Protein AF-A0A2W4QTG9-F1 (afdb_monomer)

Mean predicted aligned error: 7.55 Å

Nearest PDB structures (foldseek):
  7luh-assembly1_A  TM=6.895E-01  e=1.373E-02  Burkholderia pseudomallei K96243
  3l9s-assembly1_A  TM=7.097E-01  e=3.099E-02  Salmonella enterica subsp. enterica serovar Typhimurium str. SL1344
  4mcu-assembly2_B  TM=6.396E-01  e=2.456E-02  Klebsiella pneumoniae 342
  4od7-assembly2_B  TM=7.013E-01  e=4.393E-02  Proteus mirabilis HI4320
  6dxn-assembly3_C  TM=6.655E-01  e=5.543E-02  Klebsiella pneumoniae

Solvent-accessible surface area (backbone atoms only — not comparable to full-atom values): 7351 Å² total; per-residue (Å²): 132,87,69,66,69,50,53,37,33,48,33,52,90,70,60,71,87,73,36,71,64,56,60,53,49,48,53,54,44,38,75,76,54,65,58,53,81,41,81,32,36,37,45,90,40,96,58,62,53,37,28,53,50,42,38,52,35,51,49,25,46,78,72,74,33,28,68,48,32,51,52,36,55,64,76,37,53,65,42,46,72,69,65,39,60,65,62,48,33,46,73,28,71,47,78,59,58,65,64,46,54,53,39,58,70,28,68,67,46,54,49,51,44,51,48,30,31,50,57,42,44,76,75,66,56,85,62,58,78,41,116

Structure (mmCIF, N/CA/C/O backbone):
data_AF-A0A2W4QTG9-F1
#
_entry.id   AF-A0A2W4QTG9-F1
#
loop_
_atom_site.group_PDB
_atom_site.id
_atom_site.type_symbol
_atom_site.label_atom_id
_atom_site.label_alt_id
_atom_site.label_comp_id
_atom_site.label_asym_id
_atom_site.label_entity_id
_atom_site.label_seq_id
_atom_site.pdbx_PDB_ins_code
_atom_site.Cartn_x
_atom_site.Cartn_y
_atom_site.Cartn_z
_atom_site.occupancy
_atom_site.B_iso_or_equiv
_atom_site.auth_seq_id
_atom_site.auth_comp_id
_atom_site.auth_asym_id
_atom_site.auth_atom_id
_atom_site.pdbx_PDB_model_num
ATOM 1 N N . MET A 1 1 ? 8.533 -29.031 -7.596 1.00 38.28 1 MET A N 1
ATOM 2 C CA . MET A 1 1 ? 9.530 -28.054 -7.102 1.00 38.28 1 MET A CA 1
ATOM 3 C C . MET A 1 1 ? 9.109 -26.678 -7.591 1.00 38.28 1 MET A C 1
ATOM 5 O O . MET A 1 1 ? 9.340 -26.377 -8.753 1.00 38.28 1 MET A O 1
ATOM 9 N N . MET A 1 2 ? 8.441 -25.887 -6.748 1.00 31.41 2 MET A N 1
ATOM 10 C CA . MET A 1 2 ? 8.113 -24.489 -7.058 1.00 31.41 2 MET A CA 1
ATOM 11 C C . MET A 1 2 ? 9.432 -23.713 -7.087 1.00 31.41 2 MET A C 1
ATOM 13 O O . MET A 1 2 ? 10.175 -23.733 -6.106 1.00 31.41 2 MET A O 1
ATOM 17 N N . ARG A 1 3 ? 9.789 -23.139 -8.236 1.00 40.78 3 ARG A N 1
ATOM 18 C CA . ARG A 1 3 ? 11.045 -22.409 -8.419 1.00 40.78 3 ARG A CA 1
ATOM 19 C C . ARG A 1 3 ? 10.738 -20.941 -8.695 1.00 40.78 3 ARG A C 1
ATOM 21 O O . ARG A 1 3 ? 10.173 -20.626 -9.730 1.00 40.78 3 ARG A O 1
ATOM 28 N N . VAL A 1 4 ? 11.246 -20.113 -7.782 1.00 38.97 4 VAL A N 1
ATOM 29 C CA . VAL A 1 4 ? 11.533 -18.674 -7.888 1.00 38.97 4 VAL A CA 1
ATOM 30 C C . VAL A 1 4 ? 10.331 -17.729 -7.767 1.00 38.97 4 VAL A C 1
ATOM 32 O O . VAL A 1 4 ? 9.362 -17.788 -8.512 1.00 38.97 4 VAL A O 1
ATOM 35 N N . ALA A 1 5 ? 10.460 -16.850 -6.772 1.00 36.78 5 ALA A N 1
ATOM 36 C CA . ALA A 1 5 ? 9.629 -15.692 -6.501 1.00 36.78 5 ALA A CA 1
ATOM 37 C C . ALA A 1 5 ? 9.847 -14.617 -7.570 1.00 36.78 5 ALA A C 1
ATOM 39 O O . ALA A 1 5 ? 10.982 -14.181 -7.766 1.00 36.78 5 ALA A O 1
ATOM 40 N N . ALA A 1 6 ? 8.778 -14.162 -8.218 1.00 37.72 6 ALA A N 1
ATOM 41 C CA . ALA A 1 6 ? 8.822 -12.897 -8.942 1.00 37.72 6 ALA A CA 1
ATOM 42 C C . ALA A 1 6 ? 8.715 -11.771 -7.905 1.00 37.72 6 ALA A C 1
ATOM 44 O O . ALA A 1 6 ? 7.728 -11.691 -7.167 1.00 37.72 6 ALA A O 1
ATOM 45 N N . TRP A 1 7 ? 9.759 -10.949 -7.810 1.00 35.59 7 TRP A N 1
ATOM 46 C CA . TRP A 1 7 ? 9.822 -9.811 -6.900 1.00 35.59 7 TRP A CA 1
ATOM 47 C C . TRP A 1 7 ? 9.114 -8.638 -7.554 1.00 35.59 7 TRP A C 1
ATOM 49 O O . TRP A 1 7 ? 9.686 -7.970 -8.406 1.00 35.59 7 TRP A O 1
ATOM 59 N N . ARG A 1 8 ? 7.871 -8.366 -7.163 1.00 49.25 8 ARG A N 1
ATOM 60 C CA . ARG A 1 8 ? 7.148 -7.207 -7.681 1.00 49.25 8 ARG A CA 1
ATOM 61 C C . ARG A 1 8 ? 7.293 -6.049 -6.711 1.00 49.25 8 ARG A C 1
ATOM 63 O O . ARG A 1 8 ? 6.605 -5.979 -5.695 1.00 49.25 8 ARG A O 1
ATOM 70 N N . CYS A 1 9 ? 8.210 -5.141 -7.027 1.00 43.31 9 CYS A N 1
ATOM 71 C CA . CYS A 1 9 ? 8.432 -3.935 -6.241 1.00 43.31 9 CYS A CA 1
ATOM 72 C C . CYS A 1 9 ? 7.404 -2.871 -6.646 1.00 43.31 9 CYS A C 1
ATOM 74 O O . CYS A 1 9 ? 7.487 -2.314 -7.746 1.00 43.31 9 CYS A O 1
ATOM 76 N N . TRP A 1 10 ? 6.389 -2.636 -5.810 1.00 45.94 10 TRP A N 1
ATOM 77 C CA . TRP A 1 10 ? 5.271 -1.762 -6.148 1.00 45.94 10 TRP A CA 1
ATOM 78 C C . TRP A 1 10 ? 5.221 -0.513 -5.267 1.00 45.94 10 TRP A C 1
ATOM 80 O O . TRP A 1 10 ? 5.019 -0.592 -4.057 1.00 45.94 10 TRP A O 1
ATOM 90 N N . ALA A 1 11 ? 5.385 0.647 -5.907 1.00 38.66 11 ALA A N 1
ATOM 91 C CA . ALA A 1 11 ? 4.771 1.904 -5.497 1.00 38.66 11 ALA A CA 1
ATOM 92 C C . ALA A 1 11 ? 4.853 2.933 -6.625 1.00 38.66 11 ALA A C 1
ATOM 94 O O . ALA A 1 11 ? 5.756 3.765 -6.708 1.00 38.66 11 ALA A O 1
ATOM 95 N N . SER A 1 12 ? 3.891 2.866 -7.526 1.00 37.62 12 SER A N 1
ATOM 96 C CA . SER A 1 12 ? 3.331 4.066 -8.131 1.00 37.62 12 SER A CA 1
ATOM 97 C C . SER A 1 12 ? 2.003 3.661 -8.754 1.00 37.62 12 SER A C 1
ATOM 99 O O . SER A 1 12 ? 1.943 2.760 -9.591 1.00 37.62 12 SER A O 1
ATOM 101 N N . CYS A 1 13 ? 0.941 4.356 -8.346 1.00 39.44 13 CYS A N 1
ATOM 102 C CA . CYS A 1 13 ? -0.446 4.249 -8.819 1.00 39.44 13 CYS A CA 1
ATOM 103 C C . CYS A 1 13 ? -0.594 4.357 -10.364 1.00 39.44 13 CYS A C 1
ATOM 105 O O . CYS A 1 13 ? -1.676 4.222 -10.921 1.00 39.44 13 CYS A O 1
ATOM 107 N N . HIS A 1 14 ? 0.503 4.574 -11.096 1.00 38.50 14 HIS A N 1
ATOM 108 C CA . HIS A 1 14 ? 0.529 4.758 -12.542 1.00 38.50 14 HIS A CA 1
ATOM 109 C C . HIS A 1 14 ? 0.679 3.474 -13.374 1.00 38.50 14 HIS A C 1
ATOM 111 O O . HIS A 1 14 ? 0.471 3.524 -14.582 1.00 38.50 14 HIS A O 1
ATOM 117 N N . THR A 1 15 ? 1.060 2.328 -12.796 1.00 47.34 15 THR A N 1
ATOM 118 C CA . THR A 1 15 ? 1.736 1.293 -13.610 1.00 47.34 15 THR A CA 1
ATOM 119 C C . THR A 1 15 ? 0.995 -0.026 -13.841 1.00 47.34 15 THR A C 1
ATOM 121 O O . THR A 1 15 ? 1.463 -0.818 -14.652 1.00 47.34 15 THR A O 1
ATOM 124 N N . SER A 1 16 ? -0.188 -0.273 -13.264 1.00 40.81 16 SER A N 1
ATOM 125 C CA . SER A 1 16 ? -1.021 -1.418 -13.706 1.00 40.81 16 SER A CA 1
ATOM 126 C C . SER A 1 16 ? -1.936 -1.074 -14.882 1.00 40.81 16 SER A C 1
ATOM 128 O O . SER A 1 16 ? -2.209 -1.936 -15.714 1.00 40.81 16 SER A O 1
ATOM 130 N N . ARG A 1 17 ? -2.355 0.194 -15.016 1.00 44.06 17 ARG A N 1
ATOM 131 C CA . ARG A 1 17 ? -3.209 0.641 -16.127 1.00 44.06 17 ARG A CA 1
ATOM 132 C C . ARG A 1 17 ? -2.456 0.760 -17.455 1.00 44.06 17 ARG A C 1
ATOM 134 O O . ARG A 1 17 ? -3.075 1.003 -18.484 1.00 44.06 17 ARG A O 1
ATOM 141 N N . HIS A 1 18 ? -1.132 0.605 -17.450 1.00 44.16 18 HIS A N 1
ATOM 142 C CA . HIS A 1 18 ? -0.298 0.763 -18.644 1.00 44.16 18 HIS A CA 1
ATOM 143 C C . HIS A 1 18 ? 0.142 -0.544 -19.303 1.00 44.16 18 HIS A C 1
ATOM 145 O O . HIS A 1 18 ? 0.819 -0.492 -20.326 1.00 44.16 18 HIS A O 1
ATOM 151 N N . SER A 1 19 ? -0.260 -1.717 -18.802 1.00 44.47 19 SER A N 1
ATOM 152 C CA . SER A 1 19 ? 0.027 -2.975 -19.509 1.00 44.47 19 SER A CA 1
ATOM 153 C C . SER A 1 19 ? -1.009 -4.065 -19.199 1.00 44.47 19 SER A C 1
ATOM 155 O O . SER A 1 19 ? -0.689 -5.017 -18.486 1.00 44.47 19 SER A O 1
ATOM 157 N N . PRO A 1 20 ? -2.243 -3.985 -19.738 1.00 51.97 20 PRO A N 1
ATOM 158 C CA . PRO A 1 20 ? -3.167 -5.130 -19.756 1.00 51.97 20 PRO A CA 1
ATOM 159 C C . PRO A 1 20 ? -2.498 -6.405 -20.305 1.00 51.97 20 PRO A C 1
ATOM 161 O O . PRO A 1 20 ? -2.776 -7.507 -19.826 1.00 51.97 20 PRO A O 1
ATOM 164 N N . ASP A 1 21 ? -1.532 -6.239 -21.210 1.00 55.94 21 ASP A N 1
ATOM 165 C CA . ASP A 1 21 ? -0.685 -7.312 -21.729 1.00 55.94 21 ASP A CA 1
ATOM 166 C C . ASP A 1 21 ? 0.182 -7.971 -20.650 1.00 55.94 21 ASP A C 1
ATOM 168 O O . ASP A 1 21 ? 0.297 -9.191 -20.644 1.00 55.94 21 ASP A O 1
ATOM 172 N N . ALA A 1 22 ? 0.719 -7.218 -19.685 1.00 58.69 22 ALA A N 1
ATOM 173 C CA . ALA A 1 22 ? 1.541 -7.779 -18.611 1.00 58.69 22 ALA A CA 1
ATOM 174 C C . ALA A 1 22 ? 0.709 -8.649 -17.657 1.00 58.69 22 ALA A C 1
ATOM 176 O O . ALA A 1 22 ? 1.136 -9.736 -17.279 1.00 58.69 22 ALA A O 1
ATOM 177 N N . ALA A 1 23 ? -0.508 -8.220 -17.304 1.00 61.28 23 ALA A N 1
ATOM 178 C CA . ALA A 1 23 ? -1.408 -9.028 -16.478 1.00 61.28 23 ALA A CA 1
ATOM 179 C C . ALA A 1 23 ? -1.869 -10.301 -17.211 1.00 61.28 23 ALA A C 1
ATOM 181 O O . ALA A 1 23 ? -1.959 -11.371 -16.608 1.00 61.28 23 ALA A O 1
ATOM 182 N N . ALA A 1 24 ? -2.141 -10.204 -18.516 1.00 62.81 24 ALA A N 1
ATOM 183 C CA . ALA A 1 24 ? -2.482 -11.360 -19.340 1.00 62.81 24 ALA A CA 1
ATOM 184 C C . ALA A 1 24 ? -1.294 -12.321 -19.512 1.00 62.81 24 ALA A C 1
ATOM 186 O O . ALA A 1 24 ? -1.474 -13.532 -19.412 1.00 62.81 24 ALA A O 1
ATOM 187 N N . GLN A 1 25 ? -0.085 -11.793 -19.715 1.00 63.81 25 GLN A N 1
ATOM 188 C CA . GLN A 1 25 ? 1.147 -12.577 -19.796 1.00 63.81 25 GLN A CA 1
ATOM 189 C C . GLN A 1 25 ? 1.446 -13.297 -18.484 1.00 63.81 25 GLN A C 1
ATOM 191 O O . GLN A 1 25 ? 1.780 -14.475 -18.522 1.00 63.81 25 GLN A O 1
ATOM 196 N N . LEU A 1 26 ? 1.278 -12.635 -17.337 1.00 64.88 26 LEU A N 1
ATOM 197 C CA . LEU A 1 26 ? 1.485 -13.260 -16.030 1.00 64.88 26 LEU A CA 1
ATOM 198 C C . LEU A 1 26 ? 0.525 -14.427 -15.801 1.00 64.88 26 LEU A C 1
ATOM 200 O O . LEU A 1 26 ? 0.987 -15.507 -15.459 1.00 64.88 26 LEU A O 1
ATOM 204 N N . ARG A 1 27 ? -0.774 -14.253 -16.089 1.00 66.62 27 ARG A N 1
ATOM 205 C CA . ARG A 1 27 ? -1.750 -15.355 -16.007 1.00 66.62 27 ARG A CA 1
ATOM 206 C C . ARG A 1 27 ? -1.356 -16.534 -16.894 1.00 66.62 27 ARG A C 1
ATOM 208 O O . ARG A 1 27 ? -1.375 -17.673 -16.454 1.00 66.62 27 ARG A O 1
ATOM 215 N N . ARG A 1 28 ? -0.929 -16.248 -18.127 1.00 67.62 28 ARG A N 1
ATOM 216 C CA . ARG A 1 28 ? -0.474 -17.278 -19.068 1.00 67.62 28 ARG A CA 1
ATOM 217 C C . ARG A 1 28 ? 0.759 -18.024 -18.552 1.00 67.62 28 ARG A C 1
ATOM 219 O O . ARG A 1 28 ? 0.855 -19.233 -18.708 1.00 67.62 28 ARG A O 1
ATOM 226 N N . LEU A 1 29 ? 1.698 -17.302 -17.941 1.00 68.06 29 LEU A N 1
ATOM 227 C CA . LEU A 1 29 ? 2.892 -17.894 -17.347 1.00 68.06 29 LEU A CA 1
ATOM 228 C C . LEU A 1 29 ? 2.551 -18.730 -16.105 1.00 68.06 29 LEU A C 1
ATOM 230 O O . LEU A 1 29 ? 3.171 -19.774 -15.924 1.00 68.06 29 LEU A O 1
ATOM 234 N N . ASP A 1 30 ? 1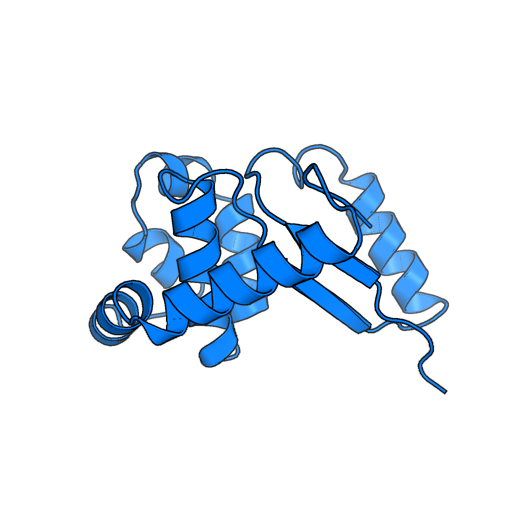.589 -18.303 -15.280 1.00 69.31 30 ASP A N 1
ATOM 235 C CA . ASP A 1 30 ? 1.119 -19.064 -14.113 1.00 69.31 30 ASP A CA 1
ATOM 236 C C . ASP A 1 30 ? 0.475 -20.392 -14.538 1.00 69.31 30 ASP A C 1
ATOM 238 O O . ASP A 1 30 ? 0.732 -21.422 -13.910 1.00 69.31 30 ASP A O 1
ATOM 242 N N . ASP A 1 31 ? -0.297 -20.383 -15.633 1.00 74.50 31 ASP A N 1
ATOM 243 C CA . ASP A 1 31 ? -0.920 -21.581 -16.214 1.00 74.50 31 ASP A CA 1
ATOM 244 C C . ASP A 1 31 ? 0.128 -22.584 -16.731 1.00 74.50 31 ASP A C 1
ATOM 246 O O . ASP A 1 31 ? -0.031 -23.798 -16.588 1.00 74.50 31 ASP A O 1
ATOM 250 N N . GLU A 1 32 ? 1.216 -22.093 -17.334 1.00 75.62 32 GLU A N 1
ATOM 251 C CA . GLU A 1 32 ? 2.290 -22.934 -17.875 1.00 75.62 32 GLU A CA 1
ATOM 252 C C . GLU A 1 32 ? 3.247 -23.443 -16.788 1.00 75.62 32 GLU A C 1
ATOM 254 O O . GLU A 1 32 ? 3.712 -24.587 -16.837 1.00 75.62 32 GLU A O 1
ATOM 259 N N . ARG A 1 33 ? 3.587 -22.586 -15.819 1.00 74.19 33 ARG A N 1
ATOM 260 C CA . ARG A 1 33 ? 4.480 -22.887 -14.695 1.00 74.19 33 ARG A CA 1
ATOM 261 C C . ARG A 1 33 ? 4.090 -22.025 -13.492 1.00 74.19 33 ARG A C 1
ATOM 263 O O . ARG A 1 33 ? 4.526 -20.880 -13.438 1.00 74.19 33 ARG A O 1
ATOM 270 N N . PRO A 1 34 ? 3.388 -22.563 -12.486 1.00 71.94 34 PRO A N 1
ATOM 271 C CA . PRO A 1 34 ? 2.948 -21.759 -11.353 1.00 71.94 34 PRO A CA 1
ATOM 272 C C . PRO A 1 34 ? 4.146 -21.196 -10.577 1.00 71.94 34 PRO A C 1
ATOM 274 O O . PRO A 1 34 ? 5.027 -21.947 -10.134 1.00 71.94 34 PRO A O 1
ATOM 277 N N . PHE A 1 35 ? 4.170 -19.874 -10.402 1.00 71.56 35 PHE A N 1
ATOM 278 C CA . PHE A 1 35 ? 5.133 -19.165 -9.561 1.00 71.56 35 PHE A CA 1
ATOM 279 C C . PHE A 1 35 ? 4.435 -18.524 -8.362 1.00 71.56 35 PHE A C 1
ATOM 281 O O . PHE A 1 35 ? 3.225 -18.322 -8.333 1.00 71.56 35 PHE A O 1
ATOM 288 N N . VAL A 1 36 ? 5.217 -18.228 -7.322 1.00 74.25 36 VAL A N 1
ATOM 289 C CA . VAL A 1 36 ? 4.728 -17.438 -6.188 1.00 74.25 36 VAL A CA 1
ATOM 290 C C . VAL A 1 36 ? 5.002 -15.976 -6.486 1.00 74.25 36 VAL A C 1
ATOM 292 O O . VAL A 1 36 ? 6.136 -15.594 -6.788 1.00 74.25 36 VAL A O 1
ATOM 295 N N . HIS A 1 37 ? 3.961 -15.159 -6.380 1.00 74.94 37 HIS A N 1
ATOM 296 C CA . HIS A 1 37 ? 4.063 -13.717 -6.544 1.00 74.94 37 HIS A CA 1
ATOM 297 C C . HIS A 1 37 ? 4.371 -13.119 -5.176 1.00 74.94 37 HIS A C 1
ATOM 299 O O . HIS A 1 37 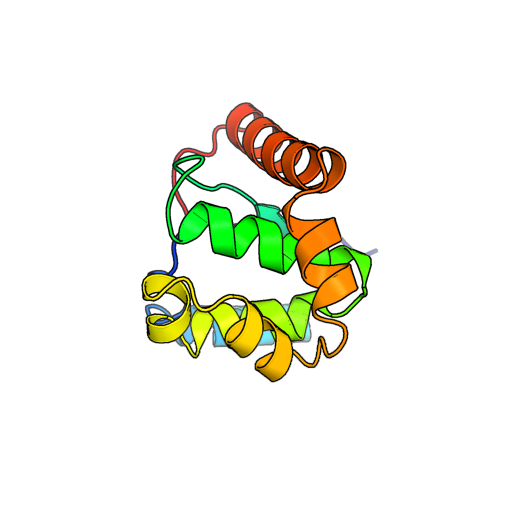? 3.611 -13.307 -4.226 1.00 74.94 37 HIS A O 1
ATOM 305 N N . LEU A 1 38 ? 5.500 -12.420 -5.067 1.00 81.31 38 LEU A N 1
ATOM 306 C CA . LEU A 1 38 ? 5.876 -11.691 -3.861 1.00 81.31 38 LEU A CA 1
ATOM 307 C C . LEU A 1 38 ? 5.774 -10.197 -4.137 1.00 81.31 38 LEU A C 1
ATOM 309 O O . LEU A 1 38 ? 6.448 -9.658 -5.015 1.00 81.31 38 LEU A O 1
ATOM 313 N N . PHE A 1 39 ? 4.917 -9.534 -3.368 1.00 83.38 39 PHE A N 1
ATOM 314 C CA . PHE A 1 39 ? 4.723 -8.096 -3.445 1.00 83.38 39 PHE A CA 1
ATOM 315 C C . PHE A 1 39 ? 5.594 -7.412 -2.399 1.00 83.38 39 PHE A C 1
ATOM 317 O O . PHE A 1 39 ? 5.492 -7.692 -1.207 1.00 83.38 39 PHE A O 1
ATOM 324 N N . VAL A 1 40 ? 6.448 -6.503 -2.861 1.00 89.81 40 VAL A N 1
ATOM 325 C CA . VAL A 1 40 ? 7.362 -5.732 -2.020 1.00 89.81 40 VAL A CA 1
ATOM 326 C C . VAL A 1 40 ? 6.987 -4.264 -2.138 1.00 89.81 40 VAL A C 1
ATOM 328 O O . VAL A 1 40 ? 6.954 -3.706 -3.235 1.00 89.81 40 VAL A O 1
ATOM 331 N N . HIS A 1 41 ? 6.675 -3.634 -1.010 1.00 92.50 41 HIS A N 1
ATOM 332 C CA . HIS A 1 41 ? 6.344 -2.211 -0.967 1.00 92.50 41 HIS A CA 1
ATOM 333 C C . HIS A 1 41 ? 7.594 -1.373 -1.245 1.00 92.50 41 HIS A C 1
ATOM 335 O O . HIS A 1 41 ? 8.643 -1.623 -0.656 1.00 92.50 41 HIS A O 1
ATOM 341 N N . PHE A 1 42 ? 7.486 -0.378 -2.127 1.00 92.81 42 PHE A N 1
ATOM 342 C CA . PHE A 1 42 ? 8.604 0.531 -2.418 1.00 92.81 42 PHE A CA 1
ATOM 343 C C . PHE A 1 42 ? 8.176 1.984 -2.641 1.00 92.81 42 PHE A C 1
ATOM 345 O O . PHE A 1 42 ? 8.474 2.559 -3.690 1.00 92.81 42 PHE A O 1
ATOM 352 N N . PRO A 1 43 ? 7.423 2.599 -1.711 1.00 91.31 43 PRO A N 1
ATOM 353 C CA . PRO A 1 43 ? 7.038 4.001 -1.831 1.00 91.31 43 PRO A CA 1
ATOM 354 C C . PRO A 1 43 ? 8.264 4.901 -2.005 1.00 91.31 43 PRO A C 1
ATOM 356 O O . PRO A 1 43 ? 9.183 4.882 -1.191 1.00 91.31 43 PRO A O 1
ATOM 359 N N . LEU A 1 44 ? 8.258 5.716 -3.067 1.00 87.44 44 LEU A N 1
ATOM 360 C CA . LEU A 1 44 ? 9.352 6.648 -3.382 1.00 87.44 44 LEU A CA 1
ATOM 361 C C . LEU A 1 44 ? 9.455 7.806 -2.368 1.00 87.44 44 LEU A C 1
ATOM 363 O O . LEU A 1 44 ? 10.485 8.470 -2.285 1.00 87.44 44 LEU A O 1
ATOM 367 N N . SER A 1 45 ? 8.398 8.040 -1.587 1.00 90.06 45 SER A N 1
ATOM 368 C CA . SER A 1 45 ? 8.328 9.011 -0.493 1.00 90.06 45 SER A CA 1
ATOM 369 C C . SER A 1 45 ? 7.508 8.450 0.669 1.00 90.06 45 SER A C 1
ATOM 371 O O . SER A 1 45 ? 6.562 7.698 0.457 1.00 90.06 45 SER A O 1
ATOM 373 N N . LYS A 1 46 ? 7.802 8.883 1.903 1.00 89.56 46 LYS A N 1
ATOM 374 C CA . LYS A 1 46 ? 6.988 8.581 3.104 1.00 89.56 46 LYS A CA 1
ATOM 375 C C . LYS A 1 46 ? 5.703 9.420 3.216 1.00 89.56 46 LYS A C 1
ATOM 377 O O . LYS 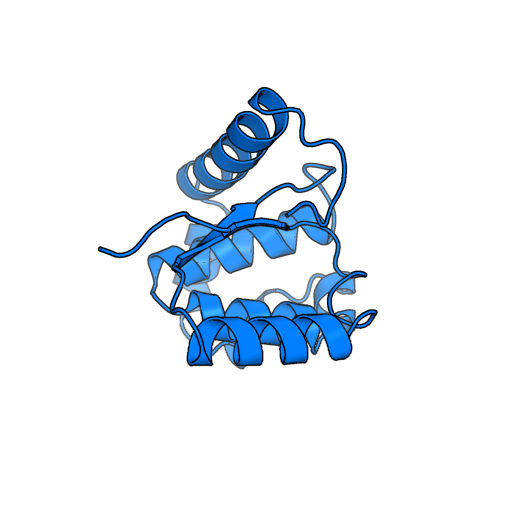A 1 46 ? 5.132 9.567 4.289 1.00 89.56 46 LYS A O 1
ATOM 382 N N . GLN A 1 47 ? 5.307 10.061 2.124 1.00 87.25 47 GLN A N 1
ATOM 383 C CA . GLN A 1 47 ? 4.180 10.984 2.046 1.00 87.25 47 GLN A CA 1
ATOM 384 C C . GLN A 1 47 ? 3.471 10.779 0.708 1.00 87.25 47 GLN A C 1
ATOM 386 O O . GLN A 1 47 ? 4.106 10.374 -0.270 1.00 87.25 47 GLN A O 1
ATOM 391 N N . GLY A 1 48 ? 2.179 11.102 0.673 1.00 90.12 48 GLY A N 1
ATOM 392 C CA . GLY A 1 48 ? 1.341 11.017 -0.520 1.00 90.12 48 GLY A CA 1
ATOM 393 C C . GLY A 1 48 ? 0.842 9.607 -0.837 1.00 90.12 48 GLY A C 1
ATOM 394 O O . GLY A 1 48 ? 1.006 8.661 -0.065 1.00 90.12 48 GLY A O 1
ATOM 395 N N . ASP A 1 49 ? 0.233 9.482 -2.011 1.00 90.62 49 ASP A N 1
ATOM 396 C CA . ASP A 1 49 ? -0.542 8.321 -2.454 1.00 90.62 49 ASP A CA 1
ATOM 397 C C . ASP A 1 49 ? 0.218 6.997 -2.358 1.00 90.62 49 ASP A C 1
ATOM 399 O O . ASP A 1 49 ? -0.329 5.994 -1.911 1.00 90.62 49 ASP A O 1
ATOM 403 N N . GLY A 1 50 ? 1.495 6.982 -2.758 1.00 90.44 50 GLY A N 1
ATOM 404 C CA . GLY A 1 50 ? 2.311 5.766 -2.736 1.00 90.44 50 GLY A CA 1
ATOM 405 C C . GLY A 1 50 ? 2.535 5.229 -1.322 1.00 90.44 50 GLY A C 1
ATOM 406 O O . GLY A 1 50 ? 2.533 4.016 -1.122 1.00 90.44 50 GLY A O 1
ATOM 407 N N . TRP A 1 51 ? 2.685 6.124 -0.343 1.00 94.25 51 TRP A N 1
ATOM 408 C CA . TRP A 1 51 ? 2.812 5.749 1.063 1.00 94.25 51 TRP A CA 1
ATOM 409 C C . TRP A 1 51 ? 1.482 5.235 1.619 1.00 94.25 51 TRP A C 1
ATOM 411 O O . TRP A 1 51 ? 1.437 4.154 2.201 1.00 94.25 51 TRP A O 1
ATOM 421 N N . ASN A 1 52 ? 0.389 5.957 1.358 1.00 94.81 52 ASN A N 1
ATOM 422 C CA . ASN A 1 52 ? -0.952 5.567 1.799 1.00 94.81 52 ASN A CA 1
ATOM 423 C C . ASN A 1 52 ? -1.373 4.205 1.228 1.00 94.81 52 ASN A C 1
ATOM 425 O O . ASN A 1 52 ? -1.882 3.357 1.958 1.00 94.81 52 ASN A O 1
ATOM 429 N N . ALA A 1 53 ? -1.095 3.964 -0.056 1.00 95.00 53 ALA A N 1
ATOM 430 C CA . ALA A 1 53 ? -1.338 2.680 -0.703 1.00 95.00 53 ALA A CA 1
ATOM 431 C C . ALA A 1 53 ? -0.522 1.549 -0.063 1.00 95.00 53 ALA A C 1
ATOM 433 O O . ALA A 1 53 ? -1.052 0.461 0.148 1.00 95.00 53 ALA A O 1
ATOM 434 N N . ALA A 1 54 ? 0.750 1.796 0.273 1.00 95.81 54 ALA A N 1
ATOM 435 C CA . ALA A 1 54 ? 1.594 0.798 0.924 1.00 95.81 54 ALA A CA 1
ATOM 436 C C . ALA A 1 54 ? 1.083 0.438 2.328 1.00 95.81 54 ALA A C 1
ATOM 438 O O . ALA A 1 54 ? 1.018 -0.743 2.656 1.00 95.81 54 ALA A O 1
ATOM 439 N N . LEU A 1 55 ? 0.669 1.425 3.131 1.00 96.56 55 LEU A N 1
ATOM 440 C CA . LEU A 1 55 ? 0.090 1.179 4.457 1.00 96.56 55 LEU A CA 1
ATOM 441 C C . LEU A 1 55 ? -1.226 0.395 4.367 1.00 96.56 55 LEU A C 1
ATOM 443 O O . LEU A 1 55 ? -1.386 -0.607 5.063 1.00 96.56 55 LEU A O 1
ATOM 447 N N . LEU A 1 56 ? -2.139 0.802 3.477 1.00 96.12 56 LEU A N 1
ATOM 448 C CA . LEU A 1 56 ? -3.406 0.100 3.249 1.00 96.12 56 LEU A CA 1
ATOM 449 C C . LEU A 1 56 ? -3.182 -1.352 2.823 1.00 96.12 56 LEU A C 1
ATOM 451 O O . LEU A 1 56 ? -3.761 -2.271 3.402 1.00 96.12 56 LEU A O 1
ATOM 455 N N . ALA A 1 57 ? -2.310 -1.566 1.839 1.00 96.00 57 ALA A N 1
ATOM 456 C CA . ALA A 1 57 ? -1.994 -2.895 1.340 1.00 96.00 57 ALA A CA 1
ATOM 457 C C . ALA A 1 57 ? -1.322 -3.764 2.417 1.00 96.00 57 ALA A C 1
ATOM 459 O O . ALA A 1 57 ? -1.665 -4.937 2.549 1.00 96.00 57 ALA A O 1
ATOM 460 N N . GLN A 1 58 ? -0.432 -3.198 3.237 1.00 97.12 58 GLN A N 1
ATOM 461 C CA . GLN A 1 58 ? 0.182 -3.911 4.358 1.00 97.12 58 GLN A CA 1
ATOM 462 C C . GLN A 1 58 ? -0.862 -4.318 5.412 1.00 97.12 58 GLN A C 1
ATOM 464 O O . GLN A 1 58 ? -0.854 -5.458 5.879 1.00 97.12 58 GLN A O 1
ATOM 469 N N . CYS A 1 59 ? -1.791 -3.425 5.758 1.00 97.31 59 CYS A N 1
ATOM 470 C CA . CYS A 1 59 ? -2.890 -3.738 6.672 1.00 97.31 59 CYS A CA 1
ATOM 471 C C . CYS A 1 59 ? -3.810 -4.832 6.122 1.00 97.31 59 CYS A C 1
ATOM 473 O O . CYS A 1 59 ? -4.159 -5.771 6.840 1.00 97.31 59 CYS A O 1
ATOM 475 N N . ALA A 1 60 ? -4.143 -4.765 4.833 1.00 96.12 60 ALA A N 1
ATOM 476 C CA . ALA A 1 60 ? -4.912 -5.798 4.153 1.00 96.12 60 ALA A CA 1
ATOM 477 C C . ALA A 1 60 ? -4.168 -7.146 4.120 1.00 96.12 60 ALA A C 1
ATOM 479 O O . ALA A 1 60 ? -4.772 -8.194 4.341 1.00 96.12 60 ALA A O 1
ATOM 480 N N . ALA A 1 61 ? -2.844 -7.145 3.926 1.00 94.50 61 ALA A N 1
ATOM 481 C CA . ALA A 1 61 ? -2.027 -8.358 3.977 1.00 94.50 61 ALA A CA 1
ATOM 482 C C . ALA A 1 61 ? -2.091 -9.050 5.341 1.00 94.50 61 ALA A C 1
ATOM 484 O O . ALA A 1 61 ? -2.288 -10.263 5.396 1.00 94.50 61 ALA A O 1
ATOM 485 N N . VAL A 1 62 ? -2.014 -8.289 6.437 1.00 94.06 62 VAL A N 1
ATOM 486 C CA . VAL A 1 62 ? -2.154 -8.828 7.802 1.00 94.06 62 VAL A CA 1
ATOM 487 C C . VAL A 1 62 ? -3.525 -9.483 8.019 1.00 94.06 62 VAL A C 1
ATOM 489 O O . VAL A 1 62 ? -3.637 -10.440 8.782 1.00 94.06 62 VAL A O 1
ATOM 492 N N . LYS A 1 63 ? -4.565 -9.001 7.333 1.00 92.12 63 LYS A N 1
ATOM 493 C CA . LYS A 1 63 ? -5.937 -9.527 7.411 1.00 92.12 63 LYS A CA 1
ATOM 494 C C . LYS A 1 63 ? -6.264 -10.586 6.349 1.00 92.12 63 LYS A C 1
ATOM 496 O O . LYS A 1 63 ? -7.377 -11.101 6.343 1.00 92.12 63 LYS A O 1
ATOM 501 N N . GLY A 1 64 ? -5.324 -10.930 5.465 1.00 91.62 64 GLY A N 1
ATOM 502 C CA . GLY A 1 64 ? -5.548 -11.886 4.374 1.00 91.62 64 GLY A CA 1
ATOM 503 C C . GLY A 1 64 ? -6.372 -11.338 3.199 1.00 91.62 64 GLY A C 1
ATOM 504 O O . GLY A 1 64 ? -6.775 -12.106 2.330 1.00 91.62 64 GLY A O 1
ATOM 505 N N . THR A 1 65 ? -6.596 -10.024 3.134 1.00 92.56 65 THR A N 1
ATOM 506 C CA . THR A 1 65 ? -7.380 -9.327 2.096 1.00 92.56 65 THR A CA 1
ATOM 507 C C . THR A 1 65 ? -6.505 -8.484 1.161 1.00 92.56 65 THR A C 1
ATOM 509 O O . THR A 1 65 ? -6.980 -7.546 0.520 1.00 92.56 65 THR A O 1
ATOM 512 N N . PHE A 1 66 ? -5.215 -8.824 1.043 1.00 91.00 66 PHE A N 1
ATOM 513 C CA . PHE A 1 66 ? -4.266 -8.099 0.189 1.00 91.00 66 PHE A CA 1
ATOM 514 C C . PHE A 1 66 ? -4.729 -8.001 -1.265 1.00 91.00 66 PHE A C 1
ATOM 516 O O . PHE A 1 66 ? -4.680 -6.919 -1.836 1.00 91.00 66 PHE A O 1
ATOM 523 N N . GLN A 1 67 ? -5.172 -9.112 -1.860 1.00 87.56 67 GLN A N 1
ATOM 524 C CA . GLN A 1 67 ? -5.540 -9.147 -3.277 1.00 87.56 67 GLN A CA 1
ATOM 525 C C . GLN A 1 67 ? -6.729 -8.212 -3.593 1.00 87.56 67 GLN A C 1
ATOM 527 O O . GLN A 1 67 ? -6.570 -7.365 -4.470 1.00 87.56 67 GLN A O 1
ATOM 532 N N . PRO A 1 68 ? -7.860 -8.256 -2.853 1.00 91.44 68 PRO A N 1
ATOM 533 C CA . PRO A 1 68 ? -8.922 -7.256 -2.994 1.00 91.44 68 PRO A CA 1
ATOM 534 C C . PRO A 1 68 ? -8.439 -5.809 -2.840 1.00 91.44 68 PRO A C 1
ATOM 536 O O . PRO A 1 68 ? -8.783 -4.957 -3.654 1.00 91.44 68 PRO A O 1
ATOM 539 N N . MET A 1 69 ? -7.611 -5.522 -1.828 1.00 94.25 69 MET A N 1
ATOM 540 C CA . MET A 1 69 ? -7.079 -4.172 -1.609 1.00 94.25 69 MET A CA 1
ATOM 541 C C . MET A 1 69 ? -6.173 -3.714 -2.753 1.00 94.25 69 MET A C 1
ATOM 543 O O . MET A 1 69 ? -6.268 -2.574 -3.200 1.00 94.25 69 MET A O 1
ATOM 547 N N . HIS A 1 70 ? -5.311 -4.602 -3.245 1.00 88.62 70 HIS A N 1
ATOM 548 C CA . HIS A 1 70 ? -4.481 -4.355 -4.415 1.00 88.62 70 HIS A CA 1
ATOM 549 C C . HIS A 1 70 ? -5.361 -3.929 -5.591 1.00 88.62 70 HIS A C 1
ATOM 551 O O . HIS A 1 70 ? -5.152 -2.846 -6.129 1.00 88.62 70 HIS A O 1
ATOM 557 N N . ASP A 1 71 ? -6.373 -4.720 -5.943 1.00 88.00 71 ASP A N 1
ATOM 558 C CA . ASP A 1 71 ? -7.224 -4.441 -7.102 1.00 88.00 71 ASP A CA 1
ATOM 559 C C . ASP A 1 71 ? -7.963 -3.098 -6.949 1.00 88.00 71 ASP A C 1
ATOM 561 O O . ASP A 1 71 ? -7.927 -2.260 -7.851 1.00 88.00 71 ASP A O 1
ATOM 565 N N . VAL A 1 72 ? -8.500 -2.810 -5.760 1.00 92.38 72 VAL A N 1
ATOM 566 C CA . VAL A 1 72 ? -9.187 -1.542 -5.463 1.00 92.38 72 VAL A CA 1
ATOM 567 C C . VAL A 1 72 ? -8.272 -0.321 -5.573 1.00 92.38 72 VAL A C 1
ATOM 569 O O . VAL A 1 72 ? -8.671 0.683 -6.167 1.00 92.38 72 VAL A O 1
ATOM 572 N N . LEU A 1 73 ? -7.043 -0.389 -5.050 1.00 89.69 73 LEU A N 1
ATOM 573 C CA . LEU A 1 73 ? -6.076 0.717 -5.130 1.00 89.69 73 LEU A CA 1
ATOM 574 C C . LEU A 1 73 ? -5.751 1.106 -6.578 1.00 89.69 73 LEU A C 1
ATOM 576 O O . LEU A 1 73 ? -5.411 2.259 -6.850 1.00 89.69 73 LEU A O 1
ATOM 580 N N . PHE A 1 74 ? -5.852 0.155 -7.505 1.00 84.19 74 PHE A N 1
ATOM 581 C CA . PHE A 1 74 ? -5.611 0.380 -8.924 1.00 84.19 74 PHE A CA 1
ATOM 582 C C . PHE A 1 74 ? -6.853 0.760 -9.719 1.00 84.19 74 PHE A C 1
ATOM 584 O O . PHE A 1 74 ? -6.748 1.544 -10.665 1.00 84.19 74 PHE A O 1
ATOM 591 N N . ASP A 1 75 ? -8.010 0.228 -9.342 1.00 88.56 75 ASP A N 1
ATOM 592 C CA . ASP A 1 75 ? -9.278 0.540 -9.991 1.00 88.56 75 ASP A CA 1
ATOM 593 C C . ASP A 1 75 ? -9.808 1.921 -9.587 1.00 88.56 75 ASP A C 1
ATOM 595 O O . ASP A 1 75 ? -10.567 2.533 -10.342 1.00 88.56 75 ASP A O 1
ATOM 599 N N . ARG A 1 76 ? -9.388 2.436 -8.422 1.00 89.88 76 ARG A N 1
ATOM 600 C CA . ARG A 1 76 ? -9.859 3.705 -7.840 1.00 89.88 76 ARG A CA 1
ATOM 601 C C . ARG A 1 76 ? -8.717 4.670 -7.493 1.00 89.88 76 ARG A C 1
ATOM 603 O O . ARG A 1 76 ? -8.559 5.077 -6.337 1.00 89.88 76 ARG A O 1
ATOM 610 N N . PRO A 1 77 ? -7.902 5.081 -8.484 1.00 85.25 77 PRO A N 1
ATOM 611 C CA . PRO A 1 77 ? -6.791 6.005 -8.258 1.00 85.25 77 PRO A CA 1
ATOM 612 C C . PRO A 1 77 ? -7.258 7.399 -7.810 1.00 85.25 77 PRO A C 1
ATOM 614 O O . PRO A 1 77 ? -6.482 8.157 -7.236 1.00 85.25 77 PRO A O 1
ATOM 617 N N . ASP A 1 78 ? -8.505 7.762 -8.103 1.00 90.69 78 ASP A N 1
ATOM 618 C CA . ASP A 1 78 ? -9.171 8.988 -7.670 1.00 90.69 78 ASP A CA 1
ATOM 619 C C . ASP A 1 78 ? -9.387 9.023 -6.152 1.00 90.69 78 ASP A C 1
ATOM 621 O O . ASP A 1 78 ? -9.023 10.013 -5.517 1.00 90.69 78 ASP A O 1
ATOM 625 N N . LEU A 1 79 ? -9.873 7.927 -5.560 1.00 91.38 79 LEU A N 1
ATOM 626 C CA . LEU A 1 79 ? -10.055 7.820 -4.110 1.00 91.38 79 LEU A CA 1
ATOM 627 C C . LEU A 1 79 ? -8.718 7.877 -3.368 1.00 91.38 79 LEU A C 1
ATOM 629 O O . LEU A 1 79 ? -8.604 8.540 -2.336 1.00 91.38 79 LEU A O 1
ATOM 633 N N . LEU A 1 80 ? -7.681 7.247 -3.927 1.00 88.81 80 LEU A N 1
ATOM 634 C CA . LEU A 1 80 ? -6.339 7.292 -3.351 1.00 88.81 80 LEU A CA 1
ATOM 635 C C . LEU A 1 80 ? -5.764 8.716 -3.348 1.00 88.81 80 LEU A C 1
ATOM 637 O O . LEU A 1 80 ? -5.243 9.153 -2.324 1.00 88.81 80 LEU A O 1
ATOM 641 N N . LYS A 1 81 ? -5.916 9.454 -4.456 1.00 85.94 81 LYS A N 1
ATOM 642 C CA . LYS A 1 81 ? -5.488 10.862 -4.578 1.00 85.94 81 LYS A CA 1
ATOM 643 C C . LYS A 1 81 ? -6.257 11.800 -3.656 1.00 85.94 81 LYS A C 1
ATOM 645 O O . LYS A 1 81 ? -5.708 12.789 -3.182 1.00 85.94 81 LYS A O 1
ATOM 650 N N . ALA A 1 82 ? -7.531 11.501 -3.414 1.00 86.19 82 ALA A N 1
ATOM 651 C CA . ALA A 1 82 ? -8.355 12.219 -2.449 1.00 86.19 82 ALA A CA 1
ATOM 652 C C . ALA A 1 82 ? -8.017 11.857 -0.990 1.00 86.19 82 ALA A C 1
ATOM 654 O O . ALA A 1 82 ? -8.614 12.421 -0.077 1.00 86.19 82 ALA A O 1
ATOM 655 N N . ALA A 1 83 ? -7.080 10.924 -0.768 1.00 88.56 83 ALA A N 1
ATOM 656 C CA . ALA A 1 83 ? -6.759 10.340 0.531 1.00 88.56 83 ALA A CA 1
ATOM 657 C C . ALA A 1 83 ? -7.980 9.726 1.245 1.00 88.56 83 ALA A C 1
ATOM 659 O O . ALA A 1 83 ? -8.020 9.660 2.473 1.00 88.56 83 ALA A O 1
ATOM 660 N N . ASN A 1 84 ? -8.963 9.237 0.482 1.00 92.12 84 ASN A N 1
ATOM 661 C CA . ASN A 1 84 ? -10.156 8.586 1.012 1.00 92.12 84 ASN A CA 1
ATOM 662 C C . ASN A 1 84 ? -9.886 7.094 1.271 1.00 92.12 84 ASN A C 1
ATOM 664 O O . ASN A 1 84 ? -10.307 6.208 0.524 1.00 92.12 84 ASN A O 1
ATOM 668 N N . LEU A 1 85 ? -9.089 6.831 2.309 1.00 92.88 85 LEU A N 1
ATOM 669 C CA . LEU A 1 85 ? -8.586 5.490 2.625 1.00 92.88 85 LEU A CA 1
ATOM 670 C C . LEU A 1 85 ? -9.681 4.557 3.157 1.00 92.88 85 LEU A C 1
ATOM 672 O O . LEU A 1 85 ? -9.612 3.350 2.938 1.00 92.88 85 LEU A O 1
ATOM 676 N N . GLU A 1 86 ? -10.694 5.114 3.818 1.00 94.69 86 GLU A N 1
ATOM 677 C CA . GLU A 1 86 ? -11.834 4.360 4.343 1.00 94.69 86 GLU A CA 1
ATOM 678 C C . GLU A 1 86 ? -12.694 3.790 3.210 1.00 94.69 86 GLU A C 1
ATOM 680 O O . GLU A 1 86 ? -13.016 2.605 3.229 1.00 94.69 86 GLU A O 1
ATOM 685 N N . GLU A 1 87 ? -13.003 4.584 2.179 1.00 95.69 87 GLU A N 1
ATOM 686 C CA . GLU A 1 87 ? -13.785 4.107 1.028 1.00 95.69 87 GLU A CA 1
ATOM 687 C C . GLU A 1 87 ? -13.021 3.037 0.228 1.00 95.69 87 GLU A C 1
ATOM 689 O O . GLU A 1 87 ? -13.600 2.037 -0.203 1.00 95.69 87 GLU A O 1
ATOM 694 N N . LEU A 1 88 ? -11.699 3.188 0.087 1.00 95.19 88 LEU A N 1
ATOM 695 C CA . LEU A 1 88 ? -10.840 2.150 -0.495 1.00 95.19 88 LEU A CA 1
ATOM 696 C C . LEU A 1 88 ? -10.898 0.849 0.320 1.00 95.19 88 LEU A C 1
ATOM 698 O O . LEU A 1 88 ? -11.043 -0.234 -0.243 1.00 95.19 88 LEU A O 1
ATOM 702 N N . ALA A 1 89 ? -10.824 0.942 1.646 1.00 95.69 89 ALA A N 1
ATOM 703 C CA . ALA A 1 89 ? -10.915 -0.217 2.525 1.00 95.69 89 ALA A CA 1
ATOM 704 C C . ALA A 1 89 ? -12.279 -0.910 2.447 1.00 95.69 89 ALA A C 1
ATOM 706 O O . ALA A 1 89 ? -12.330 -2.132 2.313 1.00 95.69 89 ALA A O 1
ATOM 707 N N . GLN A 1 90 ? -13.370 -0.146 2.416 1.00 95.62 90 GLN A N 1
ATOM 708 C CA . GLN A 1 90 ? -14.718 -0.682 2.230 1.00 95.62 90 GLN A CA 1
ATOM 709 C C . GLN A 1 90 ? -14.855 -1.424 0.899 1.00 95.62 90 GLN A C 1
ATOM 711 O O . GLN A 1 90 ? -15.348 -2.551 0.868 1.00 95.62 90 GLN A O 1
ATOM 716 N N . HIS A 1 91 ? -14.359 -0.846 -0.200 1.00 95.44 91 HIS A N 1
ATOM 717 C CA . HIS A 1 91 ? -14.350 -1.521 -1.499 1.00 95.44 91 HIS A CA 1
ATOM 718 C C . HIS A 1 91 ? -13.524 -2.811 -1.500 1.00 95.44 91 HIS A C 1
ATOM 720 O O . HIS A 1 91 ? -13.850 -3.740 -2.237 1.00 95.44 91 HIS A O 1
ATOM 726 N N . ALA A 1 92 ? -12.487 -2.887 -0.665 1.00 94.19 92 ALA A N 1
ATOM 727 C CA . ALA A 1 92 ? -11.662 -4.076 -0.488 1.00 94.19 92 ALA A CA 1
ATOM 728 C C . ALA A 1 92 ? -12.258 -5.105 0.497 1.00 94.19 92 ALA A C 1
ATOM 730 O O . ALA A 1 92 ? -11.621 -6.124 0.770 1.00 94.19 92 ALA A O 1
ATOM 731 N N . GLY A 1 93 ? -13.454 -4.853 1.046 1.00 94.75 93 GLY A N 1
ATOM 732 C CA . GLY A 1 93 ? -14.108 -5.724 2.028 1.00 94.75 93 GLY A CA 1
ATOM 733 C C . GLY A 1 93 ? -13.530 -5.621 3.444 1.00 94.75 93 GLY A C 1
ATOM 734 O O . GLY A 1 93 ? -13.683 -6.543 4.241 1.00 94.75 93 GLY A O 1
ATOM 735 N N . MET A 1 94 ? -12.836 -4.527 3.767 1.00 95.31 94 MET A N 1
ATOM 736 C CA . MET A 1 94 ? -12.352 -4.224 5.115 1.00 95.31 94 MET A CA 1
ATOM 737 C C . MET A 1 94 ? -13.354 -3.306 5.825 1.00 95.31 94 MET A C 1
ATOM 739 O O . MET A 1 94 ? -13.318 -2.089 5.668 1.00 95.31 94 MET A O 1
ATOM 743 N N . GLU A 1 95 ? -14.265 -3.904 6.594 1.00 92.19 95 GLU A N 1
ATOM 744 C CA . GLU A 1 95 ? -15.400 -3.195 7.211 1.00 92.19 95 GLU A CA 1
ATOM 745 C C . GLU A 1 95 ? -15.064 -2.542 8.563 1.00 92.19 95 GLU A C 1
ATOM 747 O O . GLU A 1 95 ? -15.694 -1.562 8.958 1.00 92.19 95 GLU A O 1
ATOM 752 N N . ASP A 1 96 ? -14.061 -3.062 9.275 1.00 95.19 96 ASP A N 1
ATOM 753 C CA . ASP A 1 96 ? -13.635 -2.532 10.573 1.00 95.19 96 ASP A CA 1
ATOM 754 C C . ASP A 1 96 ? -12.697 -1.330 10.388 1.00 95.19 96 ASP A C 1
ATOM 756 O O . ASP A 1 96 ? -11.467 -1.455 10.360 1.00 95.19 96 ASP A O 1
ATOM 760 N N . LEU A 1 97 ? -13.301 -0.150 10.226 1.00 93.06 97 LEU A N 1
ATOM 761 C CA . LEU A 1 97 ? -12.580 1.107 10.018 1.00 93.06 97 LEU A CA 1
ATOM 762 C C . LEU A 1 97 ? -11.745 1.526 11.233 1.00 93.06 97 LEU A C 1
ATOM 764 O O . LEU A 1 97 ? -10.709 2.167 11.064 1.00 93.06 97 LEU A O 1
ATOM 768 N N . GLN A 1 98 ? -12.149 1.144 12.448 1.00 96.19 98 GLN A N 1
ATOM 769 C CA . GLN A 1 98 ? -11.354 1.434 13.639 1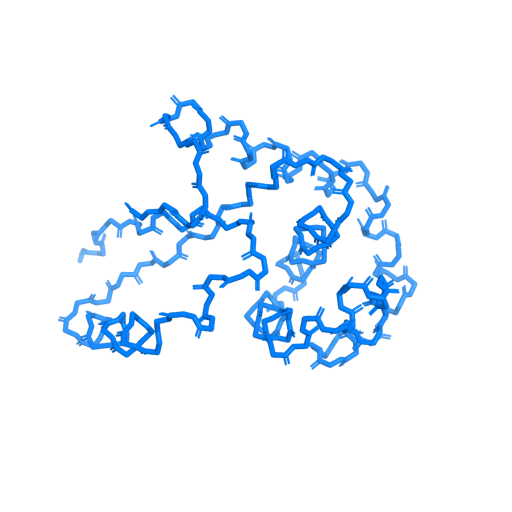.00 96.19 98 GLN A CA 1
ATOM 770 C C . GLN A 1 98 ? -10.069 0.60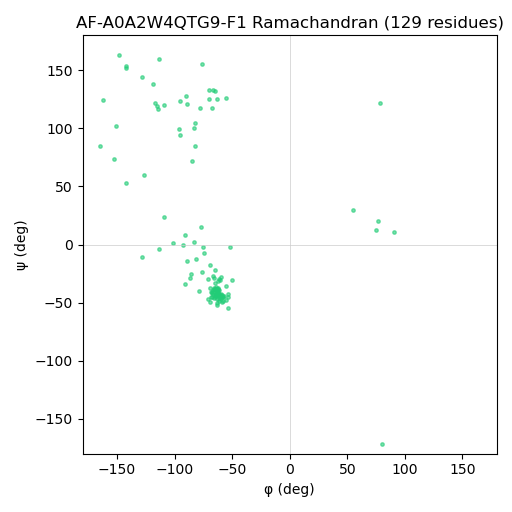1 13.631 1.00 96.19 98 GLN A C 1
ATOM 772 O O . GLN A 1 98 ? -8.977 1.152 13.769 1.00 96.19 98 GLN A O 1
ATOM 777 N N . ALA A 1 99 ? -10.175 -0.710 13.401 1.00 95.12 99 ALA A N 1
ATOM 778 C CA . ALA A 1 99 ? -8.998 -1.567 13.292 1.00 95.12 99 ALA A CA 1
ATOM 779 C C . ALA A 1 99 ? -8.102 -1.173 12.108 1.00 95.12 99 ALA A C 1
ATOM 781 O O . ALA A 1 99 ? -6.881 -1.340 12.169 1.00 95.12 99 ALA A O 1
ATOM 782 N N . LEU A 1 100 ? -8.692 -0.656 11.026 1.00 95.50 100 LEU A N 1
ATOM 783 C CA . LEU A 1 100 ? -7.941 -0.105 9.907 1.00 95.50 100 LEU A CA 1
ATOM 784 C C . LEU A 1 100 ? -7.118 1.116 10.329 1.00 95.50 100 LEU A C 1
ATOM 786 O O . LEU A 1 100 ? -5.917 1.147 10.069 1.00 95.50 100 LEU A O 1
ATOM 790 N N . ASP A 1 101 ? -7.748 2.100 10.969 1.00 96.00 101 ASP A N 1
ATOM 791 C CA . ASP A 1 101 ? -7.082 3.320 11.427 1.00 96.00 101 ASP A CA 1
ATOM 792 C C . ASP A 1 101 ? -5.934 3.000 12.396 1.00 96.00 101 ASP A C 1
ATOM 794 O O . ASP A 1 101 ? -4.809 3.481 12.227 1.00 96.00 101 ASP A O 1
ATOM 798 N N . GLU A 1 102 ? -6.185 2.102 13.353 1.00 97.94 102 GLU A N 1
ATOM 799 C CA . GLU A 1 102 ? -5.173 1.594 14.280 1.00 97.94 102 GLU A CA 1
ATOM 800 C C . GLU A 1 102 ? -4.013 0.924 13.534 1.00 97.94 102 GLU A C 1
ATOM 802 O O . GLU A 1 102 ? -2.846 1.185 13.831 1.00 97.94 102 GLU A O 1
ATOM 807 N N . CYS A 1 103 ? -4.314 0.098 12.528 1.00 97.94 103 CYS A N 1
ATOM 808 C CA . CYS A 1 103 ? -3.298 -0.570 11.728 1.00 97.94 103 CYS A CA 1
ATOM 809 C C . CYS A 1 103 ? -2.454 0.416 10.908 1.00 97.94 103 CYS A C 1
ATOM 811 O O . CYS A 1 103 ? -1.228 0.309 10.908 1.00 97.94 103 CYS A O 1
ATOM 813 N N . ILE A 1 104 ? -3.071 1.392 10.239 1.00 96.44 104 ILE A N 1
ATOM 814 C CA . ILE A 1 104 ? -2.364 2.385 9.414 1.00 96.44 104 ILE A CA 1
ATOM 815 C C . ILE A 1 104 ? -1.420 3.232 10.277 1.00 96.44 104 ILE A C 1
ATOM 817 O O . ILE A 1 104 ? -0.308 3.547 9.853 1.00 96.44 104 ILE A O 1
ATOM 821 N N . LYS A 1 105 ? -1.841 3.576 11.499 1.00 97.19 105 LYS A N 1
ATOM 822 C CA . LYS A 1 105 ? -1.049 4.366 12.455 1.00 97.19 105 LYS A CA 1
ATOM 823 C C . LYS A 1 105 ? -0.027 3.537 13.232 1.00 97.19 105 LYS A C 1
ATOM 825 O O . LYS A 1 105 ? 0.841 4.106 13.899 1.00 97.19 105 LYS A O 1
ATOM 830 N N . ALA A 1 106 ? -0.109 2.210 13.178 1.00 98.19 106 ALA A N 1
ATOM 831 C CA . ALA A 1 106 ? 0.783 1.348 13.930 1.00 98.19 106 ALA A CA 1
ATOM 832 C C . ALA A 1 106 ? 2.226 1.459 13.425 1.00 98.19 106 ALA A C 1
ATOM 834 O O . ALA A 1 106 ? 2.523 1.295 12.239 1.00 98.19 106 ALA A O 1
ATOM 835 N N . LYS A 1 107 ? 3.159 1.612 14.371 1.00 98.06 107 LYS A N 1
ATOM 836 C CA . LYS A 1 107 ? 4.600 1.596 14.093 1.00 98.06 107 LYS A CA 1
ATOM 837 C C . LYS A 1 107 ? 5.034 0.321 13.359 1.00 98.06 107 LYS A C 1
ATOM 839 O O . LYS A 1 107 ? 5.880 0.386 12.475 1.00 98.06 107 LYS A O 1
ATOM 844 N N . ALA A 1 108 ? 4.414 -0.815 13.689 1.00 97.94 108 ALA A N 1
ATOM 845 C CA . ALA A 1 108 ? 4.679 -2.103 13.053 1.00 97.94 108 ALA A CA 1
ATOM 846 C C . ALA A 1 108 ? 4.365 -2.101 11.545 1.00 97.94 108 ALA A C 1
ATOM 848 O O . ALA A 1 108 ? 5.127 -2.666 10.764 1.00 97.94 108 ALA A O 1
ATOM 849 N N . THR A 1 109 ? 3.284 -1.436 11.129 1.00 98.06 109 THR A N 1
ATOM 850 C CA . THR A 1 109 ? 2.908 -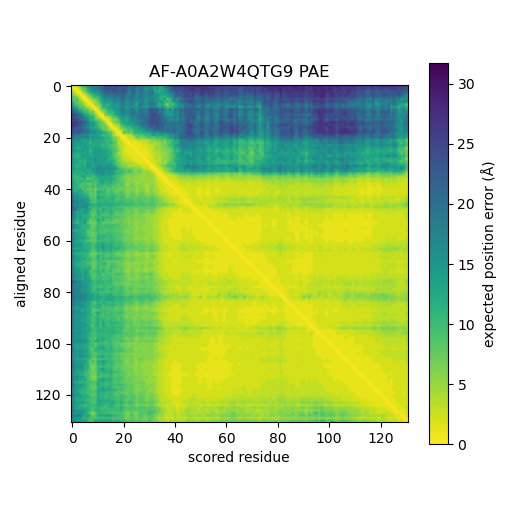1.303 9.713 1.00 98.06 109 THR A CA 1
ATOM 851 C C . THR A 1 109 ? 3.914 -0.432 8.973 1.00 98.06 109 THR A C 1
ATOM 853 O O . THR A 1 109 ? 4.400 -0.819 7.910 1.00 98.06 109 THR A O 1
ATOM 856 N N . GLU A 1 110 ? 4.300 0.705 9.562 1.00 97.88 110 GLU A N 1
ATOM 857 C CA . GLU A 1 110 ?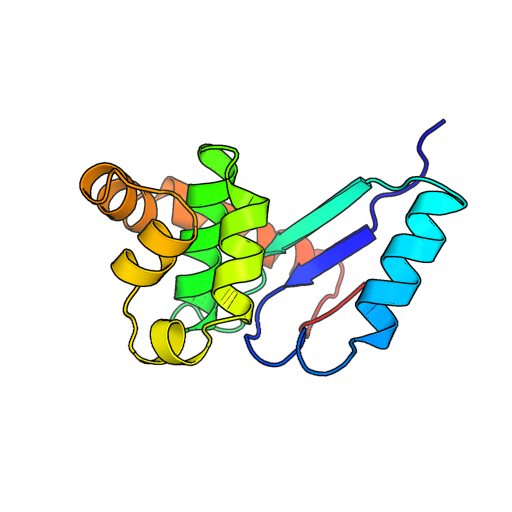 5.369 1.540 9.010 1.00 97.88 110 GLU A CA 1
ATOM 858 C C . GLU A 1 110 ? 6.686 0.751 8.879 1.00 97.88 110 GLU A C 1
ATOM 860 O O . GLU A 1 110 ? 7.362 0.846 7.853 1.00 97.88 110 GLU A O 1
ATOM 865 N N . ASP A 1 111 ? 7.072 -0.015 9.901 1.00 98.25 111 ASP A N 1
ATOM 866 C CA . ASP A 1 111 ? 8.318 -0.787 9.890 1.00 98.25 111 ASP A CA 1
ATOM 867 C C . ASP A 1 111 ? 8.313 -1.894 8.841 1.00 98.25 111 ASP A C 1
ATOM 869 O O . ASP A 1 111 ? 9.326 -2.086 8.168 1.00 98.25 111 ASP A O 1
ATOM 873 N N . ALA A 1 112 ? 7.179 -2.562 8.631 1.00 96.75 112 ALA A N 1
ATOM 874 C CA . ALA A 1 112 ? 7.028 -3.542 7.562 1.00 96.75 112 ALA A CA 1
ATOM 875 C C . ALA A 1 112 ? 7.219 -2.903 6.175 1.00 96.75 112 ALA A C 1
ATOM 877 O O . ALA A 1 112 ? 8.034 -3.377 5.379 1.00 96.75 112 ALA A O 1
ATOM 878 N N . VAL A 1 113 ? 6.551 -1.773 5.907 1.00 96.38 113 VAL A N 1
ATOM 879 C CA . VAL A 1 113 ? 6.702 -1.042 4.636 1.00 96.38 113 VAL A CA 1
ATOM 880 C C . VAL A 1 113 ? 8.141 -0.551 4.448 1.00 96.38 113 VAL A C 1
ATOM 882 O O . VAL A 1 113 ? 8.716 -0.703 3.370 1.00 96.38 113 VAL A O 1
ATOM 885 N N . ASN A 1 114 ? 8.763 -0.004 5.494 1.00 96.56 114 ASN A N 1
ATOM 886 C CA . ASN A 1 114 ? 10.155 0.441 5.437 1.00 96.56 114 ASN A CA 1
ATOM 887 C C . ASN A 1 114 ? 11.129 -0.723 5.213 1.00 96.56 114 ASN A C 1
ATOM 889 O O . ASN A 1 114 ? 12.107 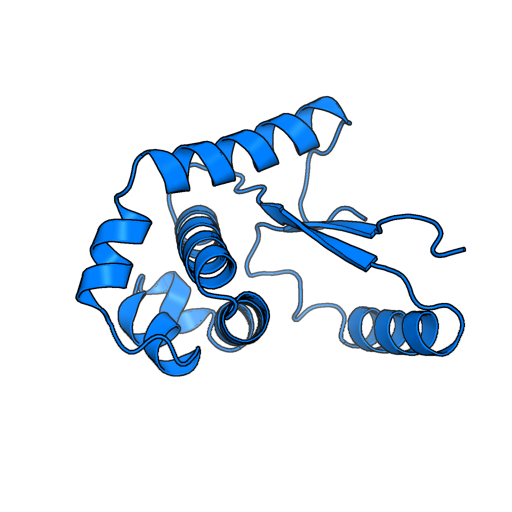-0.556 4.486 1.00 96.56 114 ASN A O 1
ATOM 893 N N . SER A 1 115 ? 10.876 -1.886 5.818 1.00 96.31 115 SER A N 1
ATOM 894 C CA . SER A 1 115 ? 11.690 -3.089 5.640 1.00 96.31 115 SER A CA 1
ATOM 895 C C . SER A 1 115 ? 11.645 -3.577 4.192 1.00 96.31 115 SER A C 1
ATOM 897 O O . SER A 1 115 ? 12.697 -3.837 3.608 1.00 96.31 115 SER A O 1
ATOM 899 N N . HIS A 1 116 ? 10.461 -3.595 3.572 1.00 94.44 116 HIS A N 1
ATOM 900 C CA . HIS A 1 116 ? 10.311 -3.883 2.144 1.00 94.44 116 HIS A CA 1
ATOM 901 C C . HIS A 1 116 ? 11.112 -2.907 1.275 1.00 94.44 116 HIS A C 1
ATOM 903 O O . HIS A 1 116 ? 11.905 -3.341 0.435 1.00 94.44 116 HIS A O 1
ATOM 909 N N . SER A 1 117 ? 10.983 -1.602 1.531 1.00 92.38 117 SER A N 1
ATOM 910 C CA . SER A 1 117 ? 11.726 -0.581 0.789 1.00 92.38 117 SER A CA 1
ATOM 911 C C . SER A 1 117 ? 13.241 -0.764 0.905 1.00 92.38 117 SER A C 1
ATOM 913 O O . SER A 1 117 ? 13.962 -0.684 -0.087 1.00 92.38 117 SER A O 1
ATOM 915 N N . GLN A 1 118 ? 13.742 -1.053 2.108 1.00 94.62 118 GLN A N 1
ATOM 916 C CA . GLN A 1 118 ? 15.169 -1.282 2.348 1.00 94.62 118 GLN A CA 1
ATOM 917 C C . GLN A 1 118 ? 15.670 -2.567 1.682 1.00 94.62 118 GLN A C 1
ATOM 919 O O . GLN A 1 118 ? 16.747 -2.565 1.086 1.00 94.62 118 GLN A O 1
ATOM 924 N N . ALA A 1 119 ? 14.892 -3.650 1.746 1.00 92.44 119 ALA A N 1
ATOM 925 C CA . ALA A 1 119 ? 15.230 -4.918 1.108 1.00 92.44 119 ALA A CA 1
ATOM 926 C C . ALA A 1 119 ? 15.306 -4.782 -0.419 1.00 92.44 119 ALA A C 1
ATOM 928 O O . ALA A 1 119 ? 16.240 -5.277 -1.039 1.00 92.44 119 ALA A O 1
ATOM 929 N N . ALA A 1 120 ? 14.371 -4.056 -1.028 1.00 90.00 120 ALA A N 1
ATOM 930 C CA . ALA A 1 120 ? 14.404 -3.766 -2.456 1.00 90.00 120 ALA A CA 1
ATOM 931 C C . ALA A 1 120 ? 15.582 -2.857 -2.845 1.00 90.00 120 ALA A C 1
ATOM 933 O O . ALA A 1 120 ? 16.277 -3.114 -3.830 1.00 90.00 120 ALA A O 1
ATOM 934 N N . ALA A 1 121 ? 15.853 -1.814 -2.057 1.00 91.12 121 ALA A N 1
ATOM 935 C CA . ALA A 1 121 ? 16.982 -0.925 -2.309 1.00 91.12 121 ALA A CA 1
ATOM 936 C C . ALA A 1 121 ? 18.328 -1.666 -2.214 1.00 91.12 121 ALA A C 1
ATOM 938 O O . ALA A 1 121 ? 19.227 -1.407 -3.017 1.00 91.12 121 ALA A O 1
ATOM 939 N N . SER A 1 122 ? 18.469 -2.612 -1.276 1.00 93.56 122 SER A N 1
ATOM 940 C CA . SER A 1 122 ? 19.715 -3.368 -1.079 1.00 93.56 122 SER A CA 1
ATOM 941 C C . SER A 1 122 ? 20.055 -4.289 -2.255 1.00 93.56 122 SER A C 1
ATOM 943 O O . SER A 1 122 ? 21.233 -4.519 -2.523 1.00 93.56 122 SER A O 1
ATOM 945 N N . ILE A 1 123 ? 19.047 -4.744 -3.006 1.00 92.12 123 ILE A N 1
ATOM 946 C CA . ILE A 1 123 ? 19.224 -5.523 -4.243 1.00 92.12 123 ILE A CA 1
ATOM 947 C C . ILE A 1 123 ? 19.284 -4.646 -5.505 1.00 92.12 123 ILE A C 1
ATOM 949 O O . ILE A 1 123 ? 19.301 -5.160 -6.620 1.00 92.12 123 ILE A O 1
ATOM 953 N N . GLY A 1 124 ? 19.341 -3.320 -5.348 1.00 91.38 124 GLY A N 1
ATOM 954 C CA . GLY A 1 124 ? 19.553 -2.375 -6.444 1.00 91.38 124 GLY A CA 1
ATOM 955 C C . GLY A 1 124 ? 18.286 -1.853 -7.124 1.00 91.38 124 GLY A C 1
ATOM 956 O O . GLY A 1 124 ? 18.408 -1.184 -8.152 1.00 91.38 124 GLY A O 1
ATOM 957 N N . VAL A 1 125 ? 17.090 -2.093 -6.572 1.00 88.31 125 VAL A N 1
ATOM 958 C CA . VAL A 1 125 ? 15.851 -1.492 -7.095 1.00 88.31 125 VAL A CA 1
ATOM 959 C C . VAL A 1 125 ? 15.897 0.026 -6.922 1.00 88.31 125 VAL A C 1
ATOM 961 O O . VAL A 1 125 ? 16.216 0.536 -5.848 1.00 88.31 125 VAL A O 1
ATOM 964 N N . ARG A 1 126 ? 15.570 0.762 -7.991 1.00 85.44 126 ARG A N 1
ATOM 965 C CA . ARG A 1 126 ? 15.545 2.239 -7.990 1.00 85.44 126 ARG A CA 1
ATOM 966 C C . ARG A 1 126 ? 14.256 2.855 -8.515 1.00 85.44 126 ARG A C 1
ATOM 968 O O . ARG A 1 126 ? 14.067 4.060 -8.382 1.00 85.44 126 ARG A O 1
ATOM 975 N N . SER A 1 127 ? 13.386 2.058 -9.119 1.00 81.62 127 SER A N 1
ATOM 976 C CA . SER A 1 127 ? 12.129 2.524 -9.689 1.00 81.62 127 SER A CA 1
ATOM 977 C C . SER A 1 127 ? 11.057 1.447 -9.595 1.00 81.62 127 SER A C 1
ATOM 979 O O . SER A 1 127 ? 11.331 0.263 -9.384 1.00 81.62 127 SER A O 1
ATOM 981 N N . THR A 1 128 ? 9.813 1.883 -9.750 1.00 74.44 128 THR A N 1
ATOM 982 C CA . THR A 1 128 ? 8.636 1.023 -9.735 1.00 74.44 128 THR A CA 1
ATOM 983 C C . THR A 1 128 ? 7.919 1.133 -11.088 1.00 74.44 128 THR A C 1
ATOM 985 O O . THR A 1 128 ? 7.780 2.240 -11.613 1.00 74.44 128 THR A O 1
ATOM 988 N N . PRO A 1 129 ? 7.444 0.015 -11.663 1.00 72.38 129 PRO A N 1
ATOM 989 C CA . PRO A 1 129 ? 7.655 -1.355 -11.207 1.00 72.38 129 PRO A CA 1
ATOM 990 C C . PRO A 1 129 ? 9.071 -1.870 -11.542 1.00 72.38 129 PRO A C 1
ATOM 992 O O . PRO A 1 129 ? 9.697 -1.412 -12.493 1.00 72.38 129 PRO A O 1
ATOM 995 N N . SER A 1 130 ? 9.541 -2.849 -10.767 1.00 76.50 130 SER A N 1
ATOM 996 C CA . SER A 1 130 ? 10.706 -3.705 -11.057 1.00 76.50 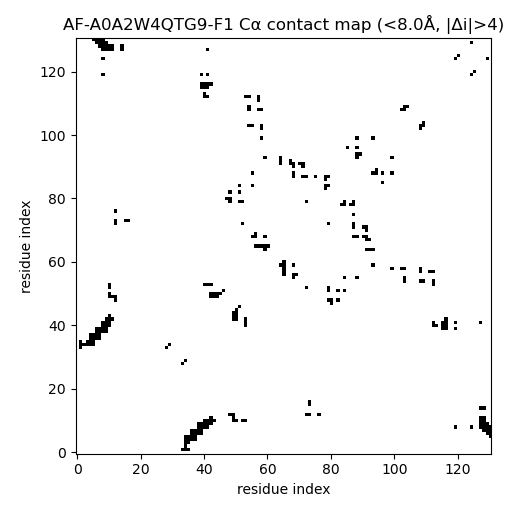130 SER A CA 1
ATOM 997 C C . SER A 1 130 ? 10.274 -5.172 -10.898 1.00 76.50 130 SER A C 1
ATOM 999 O O . SER A 1 130 ? 9.439 -5.433 -10.024 1.00 76.50 130 SER A O 1
ATOM 1001 N N . PHE A 1 131 ? 10.795 -6.079 -11.738 1.00 73.38 131 PHE A N 1
ATOM 1002 C CA . PHE A 1 131 ? 10.446 -7.510 -11.807 1.00 73.38 131 PHE A CA 1
ATOM 1003 C C . PHE A 1 131 ? 11.685 -8.390 -11.973 1.00 73.38 131 PHE A C 1
ATOM 1005 O O . PHE A 1 131 ? 12.662 -7.891 -12.580 1.00 73.38 131 PHE A O 1
#

Radius of gyration: 14.7 Å; Cα contacts (8 Å, |Δi|>4): 166; chains: 1; bounding box: 35×40×36 Å

Secondary structure (DSSP, 8-state):
-----EEEEE--TTSSTT-HHHHHHHHHHHHHS---EEEEE--SSSSSHHHHHHHHHHHHHHTT-HHHHHHHHHH-HHHHHTT-HHHHHHHTT---HHHHHHHHH-HHHHHHHHHHHHHHHHTT--SSSB-

Foldseek 3Di:
DADDEDEWEDFDLPPPVPPPPVVVVVVVVCVVHNHHYDYFQAHPDCDALRVLLQLLLLLCVVVVLNVLLVVLVNVCVVCSNVVVSVVSCVSSVNPPVVSSVCSSPDPVSVVRNVVSNVVCVVVPDDDPGDD

pLDDT: mean 81.04, std 19.42, range [31.41, 98.25]

Sequence (131 aa):
MMRVAAWRCWASCHTSRHSPDAAAQLRRLDDERPFVHLFVHFPLSKQGDGWNAALLAQCAAVKGTFQPMHDVLFDRPDLLKAANLEELAQHAGMEDLQALDECIKAKATEDAVNSHSQAAASIGVRSTPSF